Protein AF-A0A3P7I6Q0-F1 (afdb_monomer_lite)

Structure (mmCIF, N/CA/C/O backbone):
data_AF-A0A3P7I6Q0-F1
#
_entry.id   AF-A0A3P7I6Q0-F1
#
loop_
_atom_site.group_PDB
_atom_site.id
_atom_site.type_symbol
_atom_site.label_atom_id
_atom_site.label_alt_id
_atom_site.label_comp_id
_atom_site.label_asym_id
_atom_site.label_entity_id
_atom_site.label_seq_id
_atom_site.pdbx_PDB_ins_code
_atom_site.Cartn_x
_atom_site.Cartn_y
_atom_site.Cartn_z
_atom_site.occupancy
_atom_site.B_iso_or_equiv
_atom_site.auth_seq_id
_atom_site.auth_comp_id
_atom_site.auth_asym_id
_atom_site.auth_atom_id
_atom_site.pdbx_PDB_model_num
ATOM 1 N N . VAL A 1 1 ? 8.439 -2.463 37.035 1.00 50.56 1 VAL A N 1
ATOM 2 C CA . VAL A 1 1 ? 9.296 -2.300 35.838 1.00 50.56 1 VAL A CA 1
ATOM 3 C C . VAL A 1 1 ? 8.386 -2.085 34.642 1.00 50.56 1 VAL A C 1
ATOM 5 O O . VAL A 1 1 ? 7.730 -3.022 34.213 1.00 50.56 1 VAL A O 1
ATOM 8 N N . THR A 1 2 ? 8.256 -0.849 34.172 1.00 57.38 2 THR A N 1
ATOM 9 C CA . THR A 1 2 ? 7.574 -0.534 32.911 1.00 57.38 2 THR A CA 1
ATOM 10 C C . THR A 1 2 ? 8.561 -0.798 31.783 1.00 57.38 2 THR A C 1
ATOM 12 O O . THR A 1 2 ? 9.572 -0.105 31.689 1.00 57.38 2 THR A O 1
ATOM 15 N N . LEU A 1 3 ? 8.322 -1.833 30.974 1.00 59.41 3 LEU A N 1
ATOM 16 C CA . LEU A 1 3 ? 9.142 -2.063 29.789 1.00 59.41 3 LEU A CA 1
ATOM 17 C C . LEU A 1 3 ? 8.964 -0.870 28.829 1.00 59.41 3 LEU A C 1
ATOM 19 O O . LEU A 1 3 ? 7.837 -0.611 28.409 1.00 59.41 3 LEU A O 1
ATOM 23 N N . PRO A 1 4 ? 10.041 -0.172 28.428 1.00 59.31 4 PRO A N 1
ATOM 24 C CA . PRO A 1 4 ? 9.980 0.942 27.475 1.00 59.31 4 PRO A CA 1
ATOM 25 C C . PRO A 1 4 ? 9.658 0.493 26.036 1.00 59.31 4 PRO A C 1
ATOM 27 O O . PRO A 1 4 ? 9.729 1.286 25.105 1.00 59.31 4 PRO A O 1
ATOM 30 N N . SER A 1 5 ? 9.319 -0.784 25.835 1.00 59.78 5 SER A N 1
ATOM 31 C CA . SER A 1 5 ? 9.019 -1.379 24.533 1.00 59.78 5 SER A CA 1
ATOM 32 C C . SER A 1 5 ? 7.536 -1.331 24.157 1.00 59.78 5 SER A C 1
ATOM 34 O O . SER A 1 5 ? 7.169 -1.857 23.107 1.00 59.78 5 SER A O 1
ATOM 36 N N . ALA A 1 6 ? 6.666 -0.768 25.002 1.00 64.12 6 ALA A N 1
ATOM 37 C CA . ALA A 1 6 ? 5.268 -0.573 24.643 1.00 64.12 6 ALA A CA 1
ATOM 38 C C . ALA A 1 6 ? 5.179 0.575 23.630 1.00 64.12 6 ALA A C 1
ATOM 40 O O . ALA A 1 6 ? 5.238 1.748 23.995 1.00 64.12 6 ALA A O 1
ATOM 41 N N . LEU A 1 7 ? 5.093 0.223 22.346 1.00 65.88 7 LEU A N 1
ATOM 42 C CA . LEU A 1 7 ? 4.789 1.179 21.287 1.00 65.88 7 LEU A CA 1
ATOM 43 C C . LEU A 1 7 ? 3.467 1.875 21.620 1.00 65.88 7 LEU A C 1
ATOM 45 O O . LEU A 1 7 ? 2.486 1.216 21.972 1.00 65.88 7 LEU A O 1
ATOM 49 N N . GLU A 1 8 ? 3.452 3.203 21.512 1.00 69.50 8 GLU A N 1
ATOM 50 C CA . GLU A 1 8 ? 2.217 3.973 21.623 1.00 69.50 8 GLU A CA 1
ATOM 51 C C . GLU A 1 8 ? 1.181 3.449 20.614 1.00 69.50 8 GLU A C 1
ATOM 53 O O . GLU A 1 8 ? 1.557 3.025 19.512 1.00 69.50 8 GLU A O 1
ATOM 58 N N . PRO A 1 9 ? -0.119 3.464 20.963 1.00 75.62 9 PRO A N 1
ATOM 59 C CA . PRO A 1 9 ? -1.164 3.101 20.019 1.00 75.62 9 PRO A CA 1
ATOM 60 C C . PRO A 1 9 ? -1.067 3.965 18.756 1.00 75.62 9 PRO A C 1
ATOM 62 O O . PRO A 1 9 ? -0.638 5.122 18.794 1.00 75.62 9 PRO A O 1
ATOM 65 N N . ALA A 1 10 ? -1.464 3.379 17.630 1.00 77.94 10 ALA A N 1
ATOM 66 C CA . ALA A 1 10 ? -1.458 4.049 16.342 1.00 77.94 10 ALA A CA 1
ATOM 67 C C . ALA A 1 10 ? -2.786 3.848 15.606 1.00 77.94 10 ALA A C 1
ATOM 69 O O . ALA A 1 10 ? -3.481 2.838 15.778 1.00 77.94 10 ALA A O 1
ATOM 70 N N . LEU A 1 11 ? -3.117 4.834 14.781 1.00 80.38 11 LEU A N 1
ATOM 71 C CA . LEU A 1 11 ? -4.287 4.879 13.915 1.00 80.38 11 LEU A CA 1
ATOM 72 C C . LEU A 1 11 ? -3.847 4.726 12.462 1.00 80.38 11 LEU A C 1
ATOM 74 O O . LEU A 1 11 ? -2.844 5.308 12.042 1.00 80.38 11 LEU A O 1
ATOM 78 N N . LEU A 1 12 ? -4.608 3.973 11.674 1.00 81.31 12 LEU A N 1
ATOM 79 C CA . LEU A 1 12 ? -4.428 3.924 10.232 1.00 81.31 12 LEU A CA 1
ATOM 80 C C . LEU A 1 12 ? -4.827 5.271 9.620 1.00 81.31 12 LEU A C 1
ATOM 82 O O . LEU A 1 12 ? -6.006 5.611 9.534 1.00 81.31 12 LEU A O 1
ATOM 86 N N . TYR A 1 13 ? -3.827 6.029 9.177 1.00 84.38 13 TYR A N 1
ATOM 87 C CA . TYR A 1 13 ? -4.021 7.310 8.502 1.00 84.38 13 TYR A CA 1
ATOM 88 C C . TYR A 1 13 ? -4.354 7.111 7.018 1.00 84.38 13 TYR A C 1
ATOM 90 O O . TYR A 1 13 ? -5.243 7.754 6.462 1.00 84.38 13 TYR A O 1
ATOM 98 N N . ALA A 1 14 ? -3.631 6.196 6.374 1.00 86.62 14 ALA A N 1
ATOM 99 C CA . ALA A 1 14 ? -3.793 5.837 4.972 1.00 86.62 14 ALA A CA 1
ATOM 100 C C . ALA A 1 14 ? -3.268 4.410 4.747 1.00 86.62 14 ALA A C 1
ATOM 102 O O . ALA A 1 14 ? -2.452 3.927 5.533 1.00 86.62 14 ALA A O 1
ATOM 103 N N . PRO A 1 15 ? -3.658 3.717 3.669 1.00 85.00 15 PRO A N 1
ATOM 104 C CA . PRO A 1 15 ? -4.577 4.141 2.612 1.00 85.00 15 PRO A CA 1
ATOM 105 C C . PRO A 1 15 ? -6.045 3.868 2.934 1.00 85.00 15 PRO A C 1
ATOM 107 O O . PRO A 1 15 ? -6.927 4.490 2.349 1.00 85.00 15 PRO A O 1
ATOM 110 N N . CYS A 1 16 ? -6.321 2.939 3.845 1.00 83.88 16 CYS A N 1
ATOM 111 C CA . CYS A 1 16 ? -7.683 2.506 4.082 1.00 83.88 16 CYS A CA 1
ATOM 112 C C . CYS A 1 16 ? -8.350 3.299 5.216 1.00 83.88 16 CYS A C 1
ATOM 114 O O . CYS A 1 16 ? -7.749 3.465 6.272 1.00 83.88 16 CYS A O 1
ATOM 116 N N . PRO A 1 17 ? -9.618 3.715 5.067 1.00 79.50 17 PRO A N 1
ATOM 117 C CA . PRO A 1 17 ? -10.328 4.501 6.080 1.00 79.50 17 PRO A CA 1
ATOM 118 C C . PRO A 1 17 ? -10.948 3.657 7.211 1.00 79.50 17 PRO A C 1
ATOM 120 O O . PRO A 1 17 ? -11.713 4.180 8.018 1.00 79.50 17 PRO A O 1
ATOM 123 N N . HIS A 1 18 ? -10.698 2.347 7.236 1.00 75.00 18 HIS A N 1
ATOM 124 C CA . HIS A 1 18 ? -11.424 1.365 8.045 1.00 75.00 18 HIS A CA 1
ATOM 125 C C . HIS A 1 18 ? -10.520 0.700 9.105 1.00 75.00 18 HIS A C 1
ATOM 127 O O . HIS A 1 18 ? -10.545 -0.517 9.222 1.00 75.00 18 HIS A O 1
ATOM 133 N N . ASP A 1 19 ? -9.706 1.478 9.833 1.00 66.19 19 ASP A N 1
ATOM 134 C CA . ASP A 1 19 ? -8.667 1.130 10.848 1.00 66.19 19 ASP A CA 1
ATOM 135 C C . ASP A 1 19 ? -8.770 -0.234 11.592 1.00 66.19 19 ASP A C 1
ATOM 137 O O . ASP A 1 19 ? -7.764 -0.822 11.980 1.00 66.19 19 ASP A O 1
ATOM 141 N N . LEU A 1 20 ? -9.976 -0.780 11.764 1.00 69.38 20 LEU A N 1
ATOM 142 C CA . LEU A 1 20 ? -10.285 -2.041 12.443 1.00 69.38 20 LEU A CA 1
ATOM 143 C C . LEU A 1 20 ? -10.224 -3.312 11.571 1.00 69.38 20 LEU A C 1
ATOM 145 O O . LEU A 1 20 ? -10.334 -4.410 12.111 1.00 69.38 20 LEU A O 1
ATOM 149 N N . GLY A 1 21 ? -10.037 -3.212 10.253 1.00 75.12 21 GLY A N 1
ATOM 150 C CA . GLY A 1 21 ? -9.820 -4.392 9.408 1.00 75.12 21 GLY A CA 1
ATOM 151 C C . GLY A 1 21 ? -10.068 -4.155 7.926 1.00 75.12 21 GLY A C 1
ATOM 152 O O . GLY A 1 21 ? -10.957 -3.398 7.555 1.00 75.12 21 GLY A O 1
ATOM 153 N N . CYS A 1 22 ? -9.283 -4.811 7.067 1.00 82.94 22 CYS A N 1
ATOM 154 C CA . CYS A 1 22 ? -9.440 -4.705 5.619 1.00 82.94 22 CYS A CA 1
ATOM 155 C C . CYS A 1 22 ? -10.476 -5.701 5.085 1.00 82.94 22 CYS A C 1
ATOM 157 O O . CYS A 1 22 ? -10.233 -6.899 5.184 1.00 82.94 22 CYS A O 1
ATOM 159 N N . PRO A 1 23 ? -11.573 -5.252 4.442 1.00 82.88 23 PRO A N 1
ATOM 160 C CA . PRO A 1 23 ? -12.552 -6.153 3.825 1.00 82.88 23 PRO A CA 1
ATOM 161 C C . PRO A 1 23 ? -11.967 -7.009 2.695 1.00 82.88 23 PRO A C 1
ATOM 163 O O . PRO A 1 23 ? -12.503 -8.057 2.356 1.00 82.88 23 PRO A O 1
ATOM 166 N N . LYS A 1 24 ? -10.855 -6.561 2.097 1.00 81.44 24 LYS A N 1
ATOM 167 C CA . LYS A 1 24 ? -10.138 -7.301 1.053 1.00 81.44 24 LYS A CA 1
ATOM 168 C C . LYS A 1 24 ? -9.296 -8.444 1.628 1.00 81.44 24 LYS A C 1
ATOM 170 O O . LYS A 1 24 ? -8.950 -9.367 0.889 1.00 81.44 24 LYS A O 1
ATOM 175 N N . LEU A 1 25 ? -9.001 -8.407 2.933 1.00 78.06 25 LEU A N 1
ATOM 176 C CA . LEU A 1 25 ? -8.285 -9.462 3.644 1.00 78.06 25 LEU A CA 1
ATOM 177 C C . LEU A 1 25 ? -9.131 -10.746 3.607 1.00 78.06 25 LEU A C 1
ATOM 179 O O . LEU A 1 25 ? -10.251 -10.769 4.104 1.00 78.06 25 LEU A O 1
ATOM 183 N N . GLY A 1 26 ? -8.612 -11.799 2.975 1.00 78.31 26 GLY A N 1
ATOM 184 C CA . GLY A 1 26 ? -9.330 -13.062 2.743 1.00 78.31 26 GLY A CA 1
ATOM 185 C C . GLY A 1 26 ? -9.841 -13.250 1.310 1.00 78.31 26 GLY A C 1
ATOM 186 O O . GLY A 1 26 ? -10.050 -14.384 0.896 1.00 78.31 26 GLY A O 1
ATOM 187 N N . LEU A 1 27 ? -9.957 -12.171 0.525 1.00 83.12 27 LEU A N 1
ATOM 188 C CA . LEU A 1 27 ? -10.283 -12.235 -0.907 1.00 83.12 27 LEU A CA 1
ATOM 189 C C . LEU A 1 27 ? -9.034 -12.062 -1.779 1.00 83.12 27 LEU A C 1
ATOM 191 O O . LEU A 1 27 ? -8.823 -12.807 -2.731 1.00 83.12 27 LEU A O 1
ATOM 195 N N . SER A 1 28 ? -8.210 -11.050 -1.488 1.00 85.44 28 SER A N 1
ATOM 196 C CA . SER A 1 28 ? -6.983 -10.753 -2.241 1.00 85.44 28 SER A CA 1
ATOM 197 C C . SE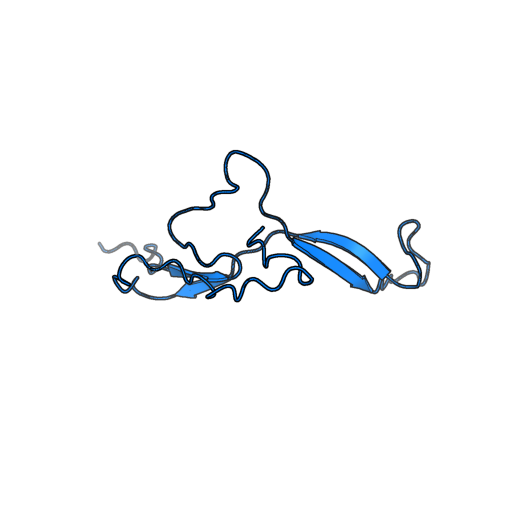R A 1 28 ? -6.057 -9.794 -1.478 1.00 85.44 28 SER A C 1
ATOM 199 O O . SER A 1 28 ? -6.381 -9.301 -0.402 1.00 85.44 28 SER A O 1
ATOM 201 N N . VAL A 1 29 ? -4.881 -9.497 -2.035 1.00 87.56 29 VAL A N 1
ATOM 202 C CA . VAL A 1 29 ? -3.950 -8.513 -1.457 1.00 87.56 29 VAL A CA 1
ATOM 203 C C . VAL A 1 29 ? -4.472 -7.088 -1.700 1.00 87.56 29 VAL A C 1
ATOM 205 O O . VAL A 1 29 ? -4.667 -6.699 -2.858 1.00 87.56 29 VAL A O 1
ATOM 208 N N . CYS A 1 30 ? -4.662 -6.273 -0.648 1.00 87.81 30 CYS A N 1
ATOM 209 C CA . CYS A 1 30 ? -4.908 -4.836 -0.845 1.00 87.81 30 CYS A CA 1
ATOM 210 C C . CYS A 1 30 ? -3.620 -4.157 -1.329 1.00 87.81 30 CYS A C 1
ATOM 212 O O . CYS A 1 30 ? -2.636 -4.015 -0.603 1.00 87.81 30 CYS A O 1
ATOM 214 N N . SER A 1 31 ? -3.631 -3.799 -2.609 1.00 90.44 31 SER A N 1
ATOM 215 C CA . SER A 1 31 ? -2.531 -3.193 -3.348 1.00 90.44 31 SER A CA 1
ATOM 216 C C . SER A 1 31 ? -3.094 -2.152 -4.308 1.00 90.44 31 SER A C 1
ATOM 218 O O . SER A 1 31 ? -4.234 -2.272 -4.766 1.00 90.44 31 SER A O 1
ATOM 220 N N . PHE A 1 32 ? -2.285 -1.143 -4.609 1.00 88.56 32 PHE A N 1
ATOM 221 C CA . PHE A 1 32 ? -2.659 0.021 -5.401 1.00 88.56 32 PHE A CA 1
ATOM 222 C C . PHE A 1 32 ? -1.861 0.030 -6.704 1.00 88.56 32 PHE A C 1
ATOM 224 O O . PHE A 1 32 ? -0.658 -0.255 -6.670 1.00 88.56 32 PHE A O 1
ATOM 231 N N . PRO A 1 33 ? -2.493 0.325 -7.854 1.00 90.56 33 PRO A N 1
ATOM 232 C CA . PRO A 1 33 ? -1.769 0.485 -9.102 1.00 90.56 33 PRO A CA 1
ATOM 233 C C . PRO A 1 33 ? -0.893 1.734 -9.013 1.00 90.56 33 PRO A C 1
ATOM 235 O O . PRO A 1 33 ? -1.362 2.814 -8.663 1.00 90.56 33 PRO A O 1
ATOM 238 N N . VAL A 1 34 ? 0.381 1.584 -9.346 1.00 91.12 34 VAL A N 1
ATOM 239 C CA . VAL A 1 34 ? 1.340 2.687 -9.376 1.00 91.12 34 VAL A CA 1
ATOM 240 C C . VAL A 1 34 ? 2.049 2.699 -10.720 1.00 91.12 34 VAL A C 1
ATOM 242 O O . VAL A 1 34 ? 2.300 1.653 -11.321 1.00 91.12 34 VAL A O 1
ATOM 245 N N . LYS A 1 35 ? 2.336 3.903 -11.207 1.00 92.50 35 LYS A N 1
ATOM 246 C CA . LYS A 1 35 ? 3.070 4.157 -12.444 1.00 92.50 35 LYS A CA 1
ATOM 247 C C . LYS A 1 35 ? 4.251 5.047 -12.099 1.00 92.50 35 LYS A C 1
ATOM 249 O O . LYS A 1 35 ? 4.072 6.055 -11.422 1.00 92.50 35 LYS A O 1
ATOM 254 N N . TRP A 1 36 ? 5.438 4.679 -12.554 1.00 91.81 36 TRP A N 1
ATOM 255 C CA . TRP A 1 36 ? 6.663 5.416 -12.268 1.00 91.81 36 TRP A CA 1
ATOM 256 C C . TRP A 1 36 ? 7.502 5.577 -13.528 1.00 91.81 36 TRP A C 1
ATOM 258 O O . TRP A 1 36 ? 7.437 4.762 -14.450 1.00 91.81 36 TRP A O 1
ATOM 268 N N . GLN A 1 37 ? 8.271 6.662 -13.578 1.00 91.56 37 GLN A N 1
ATOM 269 C CA . GLN A 1 37 ? 9.248 6.874 -14.636 1.00 91.56 37 GLN A CA 1
ATOM 270 C C . GLN A 1 37 ? 10.457 5.980 -14.370 1.00 91.56 37 GLN A C 1
ATOM 272 O O . GLN A 1 37 ? 10.970 5.929 -13.250 1.00 91.56 37 GLN A O 1
ATOM 277 N N . VAL A 1 38 ? 10.901 5.255 -15.391 1.00 89.19 38 VAL A N 1
ATOM 278 C CA . VAL A 1 38 ? 12.057 4.373 -15.249 1.00 89.19 38 VAL A CA 1
ATOM 279 C C . VAL A 1 38 ? 13.326 5.208 -15.372 1.00 89.19 38 VAL A C 1
ATOM 281 O O . VAL A 1 38 ? 13.597 5.7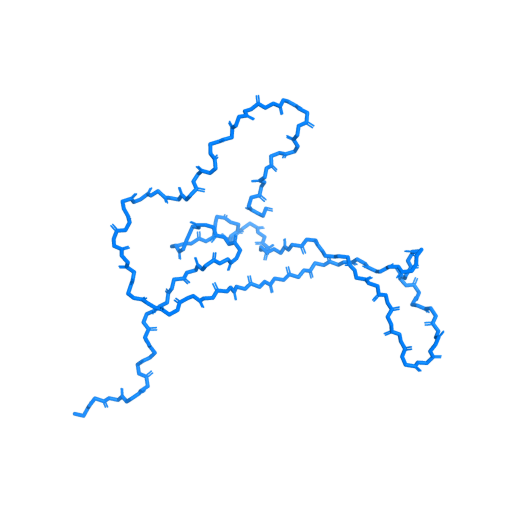91 -16.418 1.00 89.19 38 VAL A O 1
ATOM 284 N N . ILE A 1 39 ? 14.115 5.246 -14.300 1.00 88.69 39 ILE A N 1
ATOM 285 C CA . ILE A 1 39 ? 15.458 5.825 -14.299 1.00 88.69 39 ILE A CA 1
ATOM 286 C C . ILE A 1 39 ? 16.424 4.681 -14.017 1.00 88.69 39 ILE A C 1
ATOM 288 O O . ILE A 1 39 ? 16.388 4.081 -12.943 1.00 88.69 39 ILE A O 1
ATOM 292 N N . ARG A 1 40 ? 17.272 4.348 -14.992 1.00 86.25 40 ARG A N 1
ATOM 293 C CA . ARG A 1 40 ? 18.297 3.312 -14.844 1.00 86.25 40 ARG A CA 1
ATOM 294 C C . ARG A 1 40 ? 19.683 3.927 -14.924 1.00 86.25 40 ARG A C 1
ATOM 296 O O . ARG A 1 40 ? 19.948 4.753 -15.791 1.00 86.25 40 ARG A O 1
ATOM 303 N N . ALA A 1 41 ? 20.575 3.467 -14.052 1.00 90.81 41 ALA A N 1
ATOM 304 C CA . ALA A 1 41 ? 21.959 3.934 -14.008 1.00 90.81 41 ALA A CA 1
ATOM 305 C C . ALA A 1 41 ? 22.748 3.609 -15.292 1.00 90.81 41 ALA A C 1
ATOM 307 O O . ALA A 1 41 ? 23.688 4.317 -15.626 1.00 90.81 41 ALA A O 1
ATOM 308 N N . ASP A 1 42 ? 22.354 2.564 -16.029 1.00 89.94 42 ASP A N 1
ATOM 309 C CA . ASP A 1 42 ? 22.983 2.159 -17.292 1.00 89.94 42 ASP A CA 1
ATOM 310 C C . ASP A 1 42 ? 22.476 2.939 -18.520 1.00 89.94 42 ASP A C 1
ATOM 312 O O . ASP A 1 42 ? 22.920 2.669 -19.635 1.00 89.94 42 ASP A O 1
ATOM 316 N N . GLY A 1 43 ? 21.525 3.867 -18.343 1.00 85.25 43 GLY A N 1
ATOM 317 C CA . GLY A 1 43 ? 20.913 4.645 -19.426 1.00 85.25 43 GLY A CA 1
ATOM 318 C C . GLY A 1 43 ? 20.068 3.824 -20.409 1.00 85.25 43 GLY A C 1
ATOM 319 O O . GLY A 1 43 ? 19.573 4.366 -21.398 1.00 85.25 43 GLY A O 1
ATOM 320 N N . LYS A 1 44 ? 19.893 2.519 -20.170 1.00 87.00 44 LYS A N 1
ATOM 321 C CA . LYS A 1 44 ? 19.111 1.637 -21.043 1.00 87.00 44 LYS A CA 1
ATOM 322 C C . LYS A 1 44 ? 17.631 1.728 -20.696 1.00 87.00 44 LYS A C 1
ATOM 324 O O . LYS A 1 44 ? 17.267 2.031 -19.564 1.00 87.00 44 LYS A O 1
ATOM 329 N N . LYS A 1 45 ? 16.774 1.408 -21.665 1.00 84.62 45 LYS A N 1
ATOM 330 C CA . LYS A 1 45 ? 15.329 1.275 -21.435 1.00 84.62 45 LYS A CA 1
ATOM 331 C C . LYS A 1 45 ? 15.013 -0.051 -20.755 1.00 84.62 45 LYS A C 1
ATOM 333 O O . LYS A 1 45 ? 15.627 -1.075 -21.067 1.00 84.62 45 LYS A O 1
ATOM 338 N N . SER A 1 46 ? 14.050 -0.044 -19.835 1.00 83.50 46 SER A N 1
ATOM 339 C CA . SER A 1 46 ? 13.529 -1.291 -19.263 1.00 83.50 46 SER A CA 1
ATOM 340 C C . SER A 1 46 ? 12.743 -2.051 -20.346 1.00 83.50 46 SER A C 1
ATOM 342 O O . SER A 1 46 ? 11.961 -1.440 -21.070 1.00 83.50 46 SER A O 1
ATOM 344 N N . PRO A 1 47 ? 12.875 -3.386 -20.467 1.00 83.44 47 PRO A N 1
ATOM 345 C CA . PRO A 1 47 ? 12.049 -4.173 -21.391 1.00 83.44 47 PRO A CA 1
ATOM 346 C C . PRO A 1 47 ? 10.543 -4.082 -21.102 1.00 83.44 47 PRO A C 1
ATOM 348 O O . PRO A 1 47 ? 9.720 -4.395 -21.957 1.00 83.44 47 PRO A O 1
ATOM 351 N N . ARG A 1 48 ? 10.183 -3.692 -19.875 1.00 82.81 48 ARG A N 1
ATOM 352 C CA . ARG A 1 48 ? 8.801 -3.522 -19.408 1.00 82.81 48 ARG A CA 1
ATOM 353 C C . ARG A 1 48 ? 8.324 -2.073 -19.523 1.00 82.81 48 ARG A C 1
ATOM 355 O O . ARG A 1 48 ? 7.149 -1.798 -19.293 1.00 82.81 48 ARG A O 1
ATOM 362 N N . GLU A 1 49 ? 9.220 -1.163 -19.891 1.00 84.88 49 GLU A N 1
ATOM 363 C CA . GLU A 1 49 ? 8.941 0.253 -20.068 1.00 84.88 49 GLU A CA 1
ATOM 364 C C . GLU A 1 49 ? 8.090 0.487 -21.317 1.00 84.88 49 GLU A C 1
ATOM 366 O O . GLU A 1 49 ? 8.414 0.043 -22.420 1.00 84.88 49 GLU A O 1
ATOM 371 N N . ARG A 1 50 ? 7.007 1.246 -21.157 1.00 82.94 50 ARG A N 1
ATOM 372 C CA . ARG A 1 50 ? 6.209 1.770 -22.266 1.00 82.94 50 ARG A CA 1
ATOM 373 C C . ARG A 1 50 ? 6.149 3.283 -22.155 1.00 82.94 50 ARG A C 1
ATOM 375 O O . ARG A 1 50 ? 5.693 3.823 -21.151 1.00 82.94 50 ARG A O 1
ATOM 382 N N . ALA A 1 51 ? 6.595 3.962 -23.211 1.00 84.06 51 ALA A N 1
ATOM 383 C CA . ALA A 1 51 ? 6.578 5.422 -23.307 1.00 84.06 51 ALA A CA 1
ATOM 384 C C . ALA A 1 51 ? 7.252 6.144 -22.115 1.00 84.06 51 ALA A C 1
ATOM 386 O O . ALA A 1 51 ? 6.743 7.159 -21.653 1.00 84.06 51 ALA A O 1
ATOM 387 N N . GLY A 1 52 ? 8.373 5.622 -21.597 1.00 84.06 52 GLY A N 1
ATOM 388 C CA . GLY A 1 52 ? 9.104 6.239 -20.479 1.00 84.06 52 GLY A CA 1
ATOM 389 C C . GLY A 1 52 ? 8.646 5.805 -19.085 1.00 84.06 52 GLY A C 1
ATOM 390 O O . GLY A 1 52 ? 9.244 6.210 -18.089 1.00 84.06 52 GLY A O 1
ATOM 391 N N . PHE A 1 53 ? 7.598 4.984 -18.989 1.00 88.38 53 PHE A N 1
ATOM 392 C CA . PHE A 1 53 ? 7.017 4.583 -17.713 1.00 88.38 53 PHE A CA 1
ATOM 393 C C . PHE A 1 53 ? 6.911 3.071 -17.576 1.00 88.38 53 PHE A C 1
ATOM 395 O O . PHE A 1 53 ? 6.670 2.349 -18.543 1.00 88.38 53 PHE A O 1
ATOM 402 N N . GLU A 1 54 ? 7.002 2.609 -16.338 1.00 92.00 54 GLU A N 1
ATOM 403 C CA . GLU A 1 54 ? 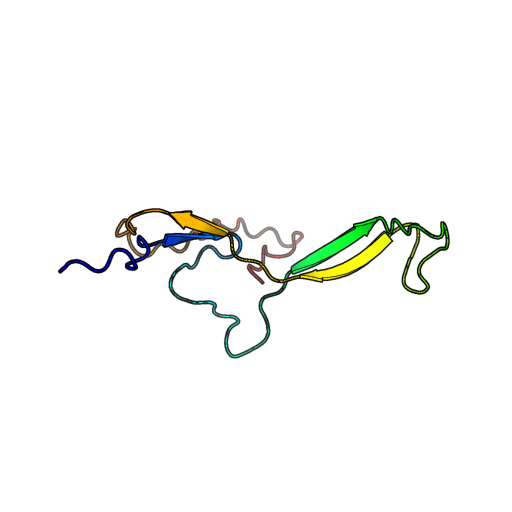6.645 1.256 -15.936 1.00 92.00 54 GLU A CA 1
ATOM 404 C C . GLU A 1 54 ? 5.494 1.328 -14.927 1.00 92.00 54 GLU A C 1
ATOM 406 O O . GLU A 1 54 ? 5.257 2.352 -14.279 1.00 92.00 54 GLU A O 1
ATOM 411 N N . SER A 1 55 ? 4.710 0.260 -14.862 1.00 92.00 55 SER A N 1
ATOM 412 C CA . SER A 1 55 ? 3.543 0.165 -13.991 1.00 92.00 55 SER A CA 1
ATOM 413 C C . SER A 1 55 ? 3.594 -1.114 -13.178 1.00 92.00 55 SER A C 1
ATOM 415 O O . SER A 1 55 ? 4.054 -2.147 -13.663 1.00 92.00 55 SER A O 1
ATOM 417 N N . GLY A 1 56 ? 3.036 -1.073 -11.978 1.00 91.62 56 GLY A N 1
ATOM 418 C CA . GLY A 1 56 ? 2.986 -2.211 -11.075 1.00 91.62 56 GLY A CA 1
ATOM 419 C C . GLY A 1 56 ? 1.967 -2.001 -9.971 1.00 91.62 56 GLY A C 1
ATOM 420 O O . GLY A 1 56 ? 1.113 -1.118 -10.050 1.00 91.62 56 GLY A O 1
ATOM 421 N N . LYS A 1 57 ? 2.050 -2.840 -8.943 1.00 91.88 57 LYS A N 1
ATOM 422 C CA . LYS A 1 57 ? 1.194 -2.757 -7.762 1.00 91.88 57 LYS A CA 1
ATOM 423 C C . LYS A 1 57 ? 2.063 -2.621 -6.523 1.00 91.88 57 LYS A C 1
ATOM 425 O O . LYS A 1 57 ? 3.071 -3.313 -6.411 1.00 91.88 57 LYS A O 1
ATOM 430 N N . PHE A 1 58 ? 1.661 -1.752 -5.607 1.00 90.69 58 PHE A N 1
ATOM 431 C CA . PHE A 1 58 ? 2.363 -1.525 -4.348 1.00 90.69 58 PHE A CA 1
ATOM 432 C C . PHE A 1 58 ? 1.374 -1.492 -3.183 1.00 90.69 58 PHE A C 1
ATOM 434 O O . PHE A 1 58 ? 0.236 -1.049 -3.340 1.00 90.69 58 PHE A O 1
ATOM 441 N N . SER A 1 59 ? 1.802 -1.974 -2.020 1.00 90.88 59 SER A N 1
ATOM 442 C CA . SER A 1 59 ? 1.011 -1.988 -0.788 1.00 90.88 59 SER A CA 1
ATOM 443 C C . SER A 1 59 ? 1.746 -1.183 0.272 1.00 90.88 59 SER A C 1
ATOM 445 O O . SER A 1 59 ? 2.938 -1.388 0.483 1.00 90.88 59 SER A O 1
ATOM 447 N N . PHE A 1 60 ? 1.037 -0.280 0.942 1.00 90.44 60 PHE A N 1
ATOM 448 C CA . PHE A 1 60 ? 1.590 0.541 2.014 1.00 90.44 60 PHE A CA 1
ATOM 449 C C . PHE A 1 60 ? 0.558 0.780 3.108 1.00 90.44 60 PHE A C 1
ATOM 451 O O . PHE A 1 60 ? -0.640 0.612 2.884 1.00 90.44 60 PHE A O 1
ATOM 458 N N . MET A 1 61 ? 1.041 1.186 4.281 1.00 88.25 61 MET A N 1
ATOM 459 C CA . MET A 1 61 ? 0.233 1.684 5.390 1.00 88.25 61 MET A CA 1
ATOM 460 C C . MET A 1 61 ? 0.966 2.861 6.026 1.00 88.25 61 MET A C 1
ATOM 462 O O . MET A 1 61 ? 2.171 2.791 6.260 1.00 88.25 61 MET A O 1
ATOM 466 N N . ILE A 1 62 ? 0.233 3.936 6.290 1.00 89.12 62 ILE A N 1
ATOM 467 C CA . ILE A 1 62 ? 0.702 5.101 7.033 1.00 89.12 62 ILE A CA 1
ATOM 468 C C . ILE A 1 62 ? -0.017 5.073 8.372 1.00 89.12 62 ILE A C 1
ATOM 470 O O . ILE A 1 62 ? -1.248 5.052 8.421 1.00 89.12 62 ILE A O 1
ATOM 474 N N . LEU A 1 63 ? 0.769 5.052 9.442 1.00 86.44 63 LEU A N 1
ATOM 475 C CA . LEU A 1 63 ? 0.284 5.025 10.812 1.00 86.44 63 LEU A CA 1
ATOM 476 C C . LEU A 1 63 ? 0.541 6.381 11.460 1.00 86.44 63 LEU A C 1
ATOM 478 O O . LEU A 1 63 ? 1.655 6.901 11.403 1.00 86.44 63 LEU A O 1
ATOM 482 N N . GLU A 1 64 ? -0.485 6.934 12.089 1.00 85.25 64 GLU A N 1
ATOM 483 C CA . GLU A 1 64 ? -0.385 8.123 12.926 1.00 85.25 64 GLU A CA 1
ATOM 484 C C . GLU A 1 64 ? -0.285 7.689 14.390 1.00 85.25 64 GLU A C 1
ATOM 486 O O . GLU A 1 64 ? -1.095 6.886 14.858 1.00 85.25 64 GLU A O 1
ATOM 491 N N . LYS A 1 65 ? 0.724 8.191 15.114 1.00 85.69 65 LYS A N 1
ATOM 492 C CA . LYS A 1 65 ? 0.842 7.952 16.558 1.00 85.69 65 LYS A CA 1
ATOM 493 C C . LYS A 1 65 ? -0.281 8.681 17.276 1.00 85.69 65 LYS A C 1
ATOM 495 O O . LYS A 1 65 ? -0.460 9.879 17.078 1.00 85.69 65 LYS A O 1
ATOM 500 N N . GLY A 1 66 ? -0.990 7.984 18.147 1.00 76.50 66 GLY A N 1
ATOM 501 C CA . GLY A 1 66 ? -2.034 8.612 18.932 1.00 76.50 66 GLY A CA 1
ATOM 502 C C . GLY A 1 66 ? -3.000 7.610 19.528 1.00 76.50 66 GLY A C 1
ATOM 503 O O . GLY A 1 66 ? -3.187 6.491 19.049 1.00 76.50 66 GLY A O 1
ATOM 504 N N . ILE A 1 67 ? -3.654 8.041 20.599 1.00 69.69 67 ILE A N 1
ATOM 505 C CA . ILE A 1 67 ? -4.735 7.278 21.205 1.00 69.69 67 ILE A CA 1
ATOM 506 C C . ILE A 1 67 ? -5.890 7.252 20.210 1.00 69.69 67 ILE A C 1
ATOM 508 O O . ILE A 1 67 ? -6.312 8.299 19.713 1.00 69.69 67 ILE A O 1
ATOM 512 N N . ARG A 1 68 ? -6.421 6.055 19.938 1.00 63.94 68 ARG A N 1
ATOM 513 C CA . ARG A 1 68 ? -7.646 5.924 19.156 1.00 63.94 68 ARG A CA 1
ATOM 514 C C . ARG A 1 68 ? -8.746 6.685 19.883 1.00 63.94 68 ARG A C 1
ATOM 516 O O . ARG A 1 68 ? -9.224 6.231 20.921 1.00 63.94 68 ARG A O 1
ATOM 523 N N . GLN A 1 69 ? -9.138 7.848 19.367 1.00 62.62 69 GLN A N 1
ATOM 524 C CA . GLN A 1 69 ? -10.390 8.441 19.811 1.00 62.62 69 GLN A CA 1
ATOM 525 C C . GLN A 1 69 ? -11.492 7.424 19.491 1.00 62.62 69 GLN A C 1
ATOM 527 O O . GLN A 1 69 ? -11.448 6.820 18.414 1.00 62.62 69 GLN A O 1
ATOM 532 N N . PRO A 1 70 ? -12.456 7.194 20.394 1.00 56.72 70 PRO A N 1
ATOM 533 C CA . PRO A 1 70 ? -13.641 6.411 20.089 1.00 56.72 70 PRO A CA 1
ATOM 534 C C . PRO A 1 70 ? -14.491 7.208 19.092 1.00 56.72 70 PRO A C 1
ATOM 536 O O . PRO A 1 70 ? -15.500 7.809 19.440 1.00 56.72 70 PRO A O 1
ATOM 539 N N . GLN A 1 71 ? -14.037 7.272 17.840 1.00 53.44 71 GLN A N 1
ATOM 540 C CA . GLN A 1 71 ? -14.825 7.781 16.735 1.00 53.44 71 GLN A CA 1
ATOM 541 C C . GLN A 1 71 ? -16.034 6.845 16.651 1.00 53.44 71 GLN A C 1
ATOM 543 O O . GLN A 1 71 ? -15.872 5.630 16.513 1.00 53.44 71 GLN A O 1
ATOM 548 N N . THR A 1 72 ? -17.240 7.385 16.782 1.00 48.09 72 THR A N 1
ATOM 549 C CA . THR A 1 72 ? -18.508 6.684 16.570 1.00 48.09 72 THR A CA 1
ATOM 550 C C . THR A 1 72 ? -18.499 6.063 15.179 1.00 48.09 72 THR A C 1
ATOM 552 O O . THR A 1 72 ? -18.780 6.768 14.224 1.00 48.09 72 THR A O 1
ATOM 555 N N . SER A 1 73 ? -18.088 4.792 15.075 1.00 47.97 73 SER A N 1
ATOM 556 C CA . SER A 1 73 ? -18.247 3.817 13.977 1.00 47.97 73 SER A CA 1
ATOM 557 C C . SER A 1 73 ? -18.489 4.352 12.558 1.00 47.97 73 SER A C 1
ATOM 559 O O . SER A 1 73 ? -19.260 3.779 11.791 1.00 47.97 73 SER A O 1
ATOM 561 N N . MET A 1 74 ? -17.854 5.445 12.178 1.00 44.91 74 MET A N 1
ATOM 562 C CA . MET A 1 74 ? -17.968 6.005 10.853 1.00 44.91 74 MET A CA 1
ATOM 563 C C . MET A 1 74 ? -16.622 5.706 10.241 1.00 44.91 74 MET A C 1
ATOM 565 O O . MET A 1 74 ? -15.696 6.516 10.296 1.00 44.91 74 MET A O 1
ATOM 569 N N . ALA A 1 75 ? -16.529 4.523 9.620 1.00 49.97 75 ALA A N 1
ATOM 570 C CA . ALA A 1 75 ? -15.730 4.423 8.408 1.00 49.97 75 ALA A CA 1
ATOM 571 C C . ALA A 1 75 ? -15.953 5.743 7.665 1.00 49.97 75 ALA A C 1
ATOM 573 O O . ALA A 1 75 ? -17.100 6.190 7.577 1.00 49.97 75 ALA A O 1
ATOM 574 N N . ARG A 1 76 ? -14.887 6.433 7.258 1.00 46.41 76 ARG A N 1
ATOM 575 C CA . ARG A 1 76 ? -15.001 7.698 6.529 1.00 46.41 76 ARG A CA 1
ATOM 576 C C . ARG A 1 76 ? -15.660 7.373 5.181 1.00 46.41 76 ARG A C 1
ATOM 578 O O . ARG A 1 76 ? -14.983 7.221 4.172 1.00 46.41 76 ARG A O 1
ATOM 585 N N . ILE A 1 77 ? -16.977 7.154 5.192 1.00 49.34 77 ILE A N 1
ATOM 586 C CA . ILE A 1 77 ? -17.816 6.885 4.041 1.00 49.34 77 ILE A CA 1
ATOM 587 C C . ILE A 1 77 ? -17.806 8.216 3.319 1.00 49.34 77 ILE A C 1
ATOM 589 O O . ILE A 1 77 ? -18.484 9.169 3.707 1.00 49.34 77 ILE A O 1
ATOM 593 N N . LEU A 1 78 ? -16.957 8.296 2.300 1.00 46.09 78 LEU A N 1
ATOM 594 C CA . LEU A 1 78 ? -17.102 9.279 1.248 1.00 46.09 78 LEU A CA 1
ATOM 595 C C . LEU A 1 78 ? -18.561 9.189 0.798 1.00 46.09 78 LEU A C 1
ATOM 597 O O . LEU A 1 78 ? -18.969 8.163 0.252 1.00 46.09 78 LEU A O 1
ATOM 601 N N . LYS A 1 79 ? -19.359 10.224 1.099 1.00 42.44 79 LYS A N 1
ATOM 602 C CA . LYS A 1 79 ? -20.709 10.380 0.553 1.00 42.44 79 LYS A CA 1
ATOM 603 C C . LYS A 1 79 ? -20.559 10.340 -0.961 1.00 42.44 79 LYS A C 1
ATOM 605 O O . LYS A 1 79 ? -20.125 11.306 -1.581 1.00 42.44 79 LYS A O 1
ATOM 610 N N . THR A 1 80 ? -20.815 9.177 -1.533 1.00 40.66 80 THR A N 1
ATOM 611 C CA . THR A 1 80 ? -20.681 8.927 -2.956 1.00 40.66 80 THR A CA 1
ATOM 612 C C . THR A 1 80 ? -21.913 9.546 -3.590 1.00 40.66 80 THR A C 1
ATOM 614 O O . THR A 1 80 ? -23.006 8.992 -3.515 1.00 40.66 80 THR A O 1
ATOM 617 N N . ASN A 1 81 ? -21.758 10.734 -4.173 1.00 41.22 81 ASN A N 1
ATOM 618 C CA . ASN A 1 81 ? -22.735 11.224 -5.133 1.00 41.22 81 ASN A CA 1
ATOM 619 C C . ASN A 1 81 ? -22.655 10.268 -6.324 1.00 41.22 81 ASN A C 1
ATOM 621 O O . ASN A 1 81 ? -21.701 10.308 -7.096 1.00 41.22 81 ASN A O 1
ATOM 625 N N . TYR A 1 82 ? -23.601 9.334 -6.393 1.00 40.84 82 TYR A N 1
ATOM 626 C CA . TYR A 1 82 ? -23.711 8.351 -7.460 1.00 40.84 82 TYR A CA 1
ATOM 627 C C . TYR A 1 82 ? -23.929 9.086 -8.788 1.00 40.84 82 TYR A C 1
ATOM 629 O O . TYR A 1 82 ? -25.052 9.447 -9.133 1.00 40.84 82 TYR A O 1
ATOM 637 N N . ASN A 1 83 ? -22.842 9.334 -9.517 1.00 34.38 83 ASN A N 1
ATOM 638 C CA . ASN A 1 83 ? -22.873 9.798 -10.893 1.00 34.38 83 ASN A CA 1
ATOM 639 C C . ASN A 1 83 ? -22.289 8.679 -11.757 1.00 34.38 83 ASN A C 1
ATOM 641 O O . ASN A 1 83 ? -21.146 8.264 -11.579 1.00 34.38 83 ASN A O 1
ATOM 645 N N . ARG A 1 84 ? -23.115 8.134 -12.654 1.00 42.88 84 ARG A N 1
ATOM 646 C CA . ARG A 1 84 ? -22.928 6.840 -13.342 1.00 42.88 84 ARG A CA 1
ATOM 647 C C . ARG A 1 84 ? -21.712 6.781 -14.288 1.00 42.88 84 ARG A C 1
ATOM 649 O O . ARG A 1 84 ? -21.483 5.753 -14.916 1.00 42.88 84 ARG A O 1
ATOM 656 N N . THR A 1 85 ? -20.958 7.872 -14.403 1.00 43.31 85 THR A N 1
ATOM 657 C CA . THR A 1 85 ? -19.807 8.046 -15.298 1.00 43.31 85 THR A CA 1
ATOM 658 C C . THR A 1 85 ? -18.457 8.078 -14.582 1.00 43.31 85 THR A C 1
ATOM 660 O O . THR A 1 85 ? -17.434 8.067 -15.259 1.00 43.31 85 THR A O 1
ATOM 663 N N . GLU A 1 86 ? -18.420 8.086 -13.247 1.00 41.03 86 GLU A N 1
ATOM 664 C CA . GLU A 1 86 ? -17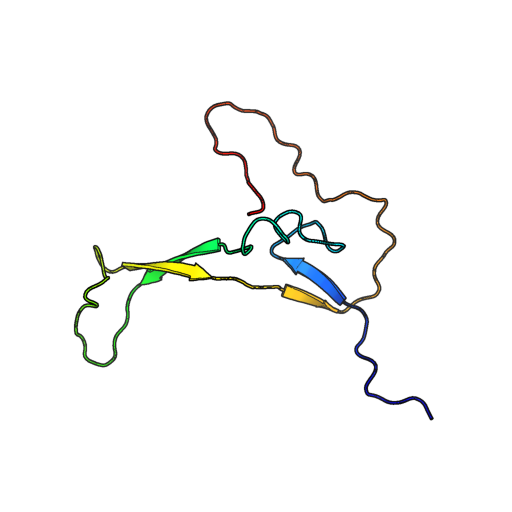.168 8.045 -12.488 1.00 41.03 86 GLU A CA 1
ATOM 665 C C . GLU A 1 86 ? -17.028 6.702 -11.775 1.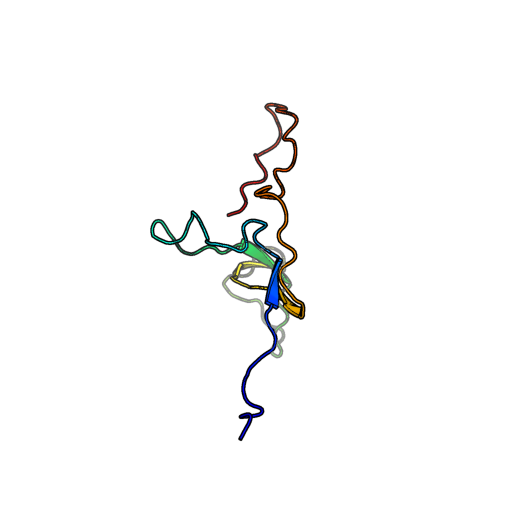00 41.03 86 GLU A C 1
ATOM 667 O O . GLU A 1 86 ? -17.927 6.251 -11.063 1.00 41.03 86 GLU A O 1
ATOM 672 N N . LEU A 1 87 ? -15.900 6.029 -12.018 1.00 38.38 87 LEU A N 1
ATOM 673 C CA . LEU A 1 87 ? -15.556 4.779 -11.354 1.00 38.38 87 LEU A CA 1
ATOM 674 C C . LEU A 1 87 ? -15.683 4.986 -9.837 1.00 38.38 87 LEU A C 1
ATOM 676 O O . LEU A 1 87 ? -15.111 5.952 -9.324 1.00 38.38 87 LEU A O 1
ATOM 680 N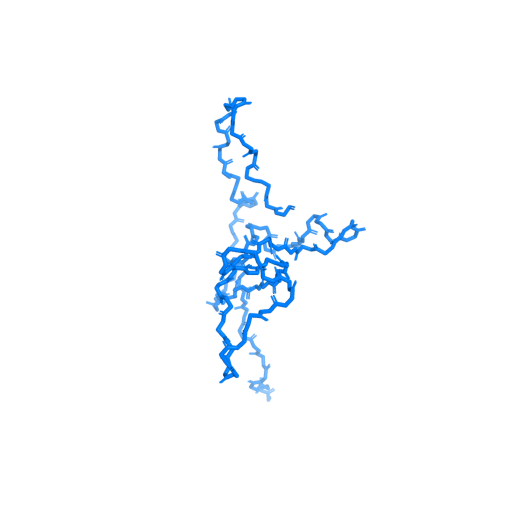 N . PRO A 1 88 ? -16.407 4.118 -9.106 1.00 40.53 88 PRO A N 1
ATOM 681 C CA . PRO A 1 88 ? -16.431 4.183 -7.652 1.00 40.53 88 PRO A CA 1
ATOM 682 C C . PRO A 1 88 ? -14.997 4.264 -7.137 1.00 40.53 88 PRO A C 1
ATOM 684 O O . PRO A 1 88 ? -14.129 3.508 -7.583 1.00 40.53 88 PRO A O 1
ATOM 687 N N . VAL A 1 89 ? -14.755 5.187 -6.203 1.00 42.16 89 VAL A N 1
ATOM 688 C CA . VAL A 1 89 ? -13.539 5.210 -5.389 1.00 42.16 89 VAL A CA 1
ATOM 689 C C . VAL A 1 89 ? -13.570 3.945 -4.533 1.00 42.16 89 VAL A C 1
ATOM 691 O O . VAL A 1 89 ? -13.966 3.949 -3.371 1.00 42.16 89 VAL A O 1
ATOM 694 N N . PHE A 1 90 ? -13.239 2.821 -5.159 1.00 42.56 90 PHE A N 1
ATOM 695 C CA . PHE A 1 90 ? -13.005 1.557 -4.503 1.00 42.56 90 PHE A CA 1
ATOM 696 C C . PHE A 1 90 ? -11.763 1.761 -3.640 1.00 42.56 90 PHE A C 1
ATOM 698 O O . PHE A 1 90 ? -10.649 1.942 -4.137 1.00 42.56 90 PHE A O 1
ATOM 705 N N . CYS A 1 91 ? -11.967 1.797 -2.325 1.00 48.56 91 CYS A N 1
ATOM 706 C CA . CYS A 1 91 ? -10.878 1.542 -1.397 1.00 48.56 91 CYS A CA 1
ATOM 707 C C . CYS A 1 91 ? -10.456 0.080 -1.593 1.00 48.56 91 CYS A C 1
ATOM 709 O O . CYS A 1 91 ? -11.063 -0.815 -1.011 1.00 48.56 91 CYS A O 1
ATOM 711 N N . CYS A 1 92 ? -9.421 -0.106 -2.418 1.00 46.22 92 CYS A N 1
ATOM 712 C CA . CYS A 1 92 ? -8.978 -1.372 -3.006 1.00 46.22 92 CYS A CA 1
ATOM 713 C C . CYS A 1 92 ? -10.013 -2.064 -3.934 1.00 46.22 92 CYS A C 1
ATOM 715 O O . CYS A 1 92 ? -9.510 -2.806 -4.805 1.00 46.22 92 CYS A O 1
#

pLDDT: mean 72.19, std 18.31, range [34.38, 92.5]

Secondary structure (DSSP, 8-state):
---TT-PPPEEEEES-S-TT--TTTTTS---EEEEEE---TT-PPPTT-BTTEEEEEE---EEEES------S----------TTS------

Foldseek 3Di:
DPDPPPQADKAFPDDFLQRVDDPCVVVDDQWDKDKDFDDDPVPDDDPQDDPRIHIDIGDDTDIDGDDPDPDPPDSVPPPDPDDPPDDPPPSD

InterPro domains:
  IPR015324 Ribosomal protein Rsm22-like [PF09243] (12-82)

Organism: Strongylus vulgaris (NCBI:txid40348)

Sequence (92 aa):
VTLPSALEPALLYAPCPHDLGCPKLGLSVCSFPVKWQVIRADGKKSPRERAGFESGKFSFMILEKGIRQPQTSMARILKTNYNRTELPVFCC

Radius of gyration: 19.26 Å; chains: 1; bounding box: 47×24×59 Å